Protein AF-A0AAU5N8I3-F1 (afdb_monomer)

Secondary structure (DSSP, 8-state):
----------SSSSHHHHHHHHHHHHHHHHHT--TTTS-HHHHHHHHHHHHHHHTTS-HHHHHHHHHHHHHHHHH---HHHHHHHHHHHHHTT-S----

Solvent-accessible surface area (backbone atoms only — not comparable to full-atom values): 5932 Å² total; per-residue (Å²): 139,82,87,79,80,68,71,87,62,70,90,49,95,41,71,66,53,48,52,48,53,54,49,50,53,53,50,52,51,52,73,70,48,50,72,92,77,39,55,64,71,60,45,49,53,51,55,52,52,49,26,61,55,61,58,67,48,51,74,65,59,44,50,53,51,50,54,49,38,51,54,49,28,73,68,46,82,53,67,68,63,22,53,48,40,67,43,42,44,62,80,38,54,67,55,76,81,85,125

Nearest PDB structures (foldseek):
  5fd4-assembly2_B  TM=4.065E-01  e=8.702E+00  Streptococcus suis 05ZYH33

pLDDT: mean 89.39, std 13.8, range [38.22, 97.94]

Radius of gyration: 16.21 Å; Cα contacts (8 Å, |Δi|>4): 49; chains: 1; bounding box: 48×26×52 Å

Mean predicted aligned error: 6.26 Å

Sequence (99 aa):
MTCWETALTPVYSSLTHALAEVLVDVLWFIEGSEDEQMDPDDAVKVLEGVAHLVRKLSSDQRSELIDLLGTMAEAESDPARREFLEGLPEGFGLLDDAV

Foldseek 3Di:
DDDPPPPVPPPDPDPLLVVLVVVLVVLVCLVPDDCVRDPPVVSVVVLLVVLVVLVPDDLVRLVVSLVSLVVVLVVDDDPVSSVCSNCVCVSSVSDDPDD

Structure (mmCIF, N/CA/C/O backbone):
data_AF-A0AAU5N8I3-F1
#
_entry.id   AF-A0AAU5N8I3-F1
#
loop_
_atom_site.group_PDB
_atom_site.id
_atom_site.type_symbol
_atom_site.label_atom_id
_atom_site.label_alt_id
_atom_site.label_comp_id
_atom_site.label_asym_id
_atom_site.label_entity_id
_atom_site.label_seq_id
_atom_site.pdbx_PDB_ins_code
_atom_site.Cartn_x
_atom_site.Cartn_y
_atom_site.Cartn_z
_atom_site.occupancy
_atom_site.B_iso_or_equiv
_atom_site.auth_seq_id
_atom_site.auth_comp_id
_atom_site.auth_asym_id
_atom_site.auth_atom_id
_atom_site.pdbx_PDB_model_num
ATOM 1 N N . MET A 1 1 ? -30.950 -1.197 -29.122 1.00 59.31 1 MET A N 1
ATOM 2 C CA . MET A 1 1 ? -31.071 -2.478 -28.391 1.00 59.31 1 MET A CA 1
ATOM 3 C C . MET A 1 1 ? -30.151 -3.449 -29.103 1.00 59.31 1 MET A C 1
ATOM 5 O O . MET A 1 1 ? -30.421 -3.728 -30.257 1.00 59.31 1 MET A O 1
ATOM 9 N N . THR A 1 2 ? -28.994 -3.818 -28.561 1.00 54.31 2 THR A N 1
ATOM 10 C CA . THR A 1 2 ? -28.840 -4.533 -27.283 1.00 54.31 2 THR A CA 1
ATOM 11 C C . THR A 1 2 ? -27.468 -4.328 -26.618 1.00 54.31 2 THR A C 1
ATOM 13 O O . THR A 1 2 ? -26.454 -4.287 -27.304 1.00 54.31 2 THR A O 1
ATOM 16 N N . CYS A 1 3 ? -27.492 -4.309 -25.279 1.00 50.31 3 CYS A N 1
ATOM 17 C CA . CYS A 1 3 ? -26.447 -4.782 -24.358 1.00 50.31 3 CYS A CA 1
ATOM 18 C C . CYS A 1 3 ? -25.097 -4.047 -24.333 1.00 50.31 3 CYS A C 1
ATOM 20 O O . CYS A 1 3 ? -24.090 -4.582 -24.778 1.00 50.31 3 CYS A O 1
ATOM 22 N N . TRP A 1 4 ? -25.054 -2.872 -23.700 1.00 56.78 4 TRP A N 1
ATOM 23 C CA . TRP A 1 4 ? -23.808 -2.364 -23.098 1.00 56.78 4 TRP A CA 1
ATOM 24 C C . TRP A 1 4 ? -23.992 -1.864 -21.659 1.00 56.78 4 TRP A C 1
ATOM 26 O O . TRP A 1 4 ? -23.088 -1.253 -21.099 1.00 56.78 4 TRP A O 1
ATOM 36 N N . GLU A 1 5 ? -25.115 -2.193 -21.011 1.00 53.41 5 GLU A N 1
ATOM 37 C CA . GLU A 1 5 ? -25.158 -2.239 -19.548 1.00 53.41 5 GLU A CA 1
ATOM 38 C C . GLU A 1 5 ? -24.323 -3.444 -19.098 1.00 53.41 5 GLU A C 1
ATOM 40 O O . GLU A 1 5 ? -24.841 -4.467 -18.653 1.00 53.41 5 GLU A O 1
ATOM 45 N N . THR A 1 6 ? -23.002 -3.341 -19.261 1.00 57.06 6 THR A N 1
ATOM 46 C CA . THR A 1 6 ? -22.072 -3.996 -18.354 1.00 57.06 6 THR A CA 1
ATOM 47 C C . THR A 1 6 ? -22.510 -3.492 -16.996 1.00 57.06 6 THR A C 1
ATOM 49 O O . THR A 1 6 ? -22.362 -2.304 -16.703 1.00 57.06 6 THR A O 1
ATOM 52 N N . ALA A 1 7 ? -23.208 -4.342 -16.247 1.00 53.25 7 ALA A N 1
ATOM 53 C CA . ALA A 1 7 ? -23.637 -4.014 -14.907 1.00 53.25 7 ALA A CA 1
ATOM 54 C C . ALA A 1 7 ? -22.435 -3.375 -14.209 1.00 53.25 7 ALA A C 1
ATOM 56 O O . ALA A 1 7 ? -21.349 -3.954 -14.203 1.00 53.25 7 ALA A O 1
ATOM 57 N N . LEU A 1 8 ? -22.615 -2.156 -13.700 1.00 59.25 8 LEU A N 1
ATOM 58 C CA . LEU A 1 8 ? -21.660 -1.497 -12.818 1.00 59.25 8 LEU A CA 1
ATOM 59 C C . LEU A 1 8 ? -21.664 -2.276 -11.498 1.00 59.25 8 LEU A C 1
ATOM 61 O O . LEU A 1 8 ? -22.107 -1.780 -10.467 1.00 59.25 8 LEU A O 1
ATOM 65 N N . THR A 1 9 ? -21.277 -3.548 -11.542 1.00 59.88 9 THR A N 1
ATOM 66 C CA . THR A 1 9 ? -20.967 -4.306 -10.348 1.00 59.88 9 THR A CA 1
ATOM 67 C C . THR A 1 9 ? -19.722 -3.648 -9.792 1.00 59.88 9 THR A C 1
ATOM 69 O O . THR A 1 9 ? -18.719 -3.578 -10.513 1.00 59.88 9 THR A O 1
ATOM 72 N N . PRO A 1 10 ? -19.781 -3.100 -8.572 1.00 64.44 10 PRO A N 1
ATOM 73 C CA . PRO A 1 10 ? -18.586 -2.565 -7.960 1.00 64.44 10 PRO A CA 1
ATOM 74 C C . PRO A 1 10 ? -17.561 -3.703 -7.911 1.00 64.44 10 PRO A C 1
ATOM 76 O O . PRO A 1 10 ? -17.827 -4.757 -7.339 1.00 64.44 10 PRO A O 1
ATOM 79 N N . VAL A 1 11 ? -16.435 -3.504 -8.603 1.00 80.56 11 VAL A N 1
ATOM 80 C CA . VAL A 1 11 ? -15.309 -4.456 -8.637 1.00 80.56 11 VAL A CA 1
ATOM 81 C C . VAL A 1 11 ? -14.785 -4.677 -7.216 1.00 80.56 11 VAL A C 1
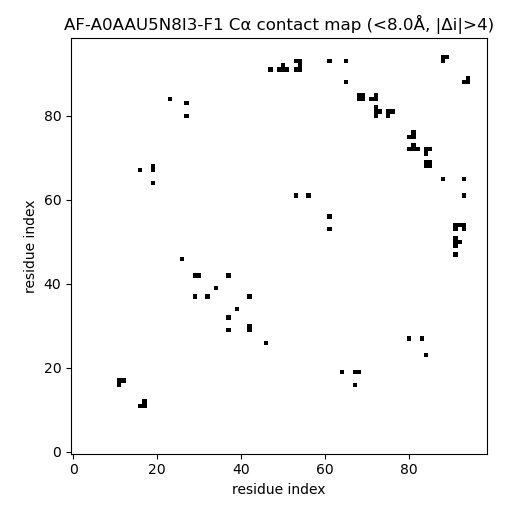ATOM 83 O O . VAL A 1 11 ? -14.386 -5.778 -6.855 1.00 80.56 11 VAL A O 1
ATOM 86 N N . TYR A 1 12 ? -14.887 -3.632 -6.395 1.00 84.31 12 TYR A N 1
ATOM 87 C CA . TYR A 1 12 ? -14.471 -3.608 -5.005 1.00 84.31 12 TYR A CA 1
ATOM 88 C C . TYR A 1 12 ? -15.640 -3.813 -4.049 1.00 84.31 12 TYR A C 1
ATOM 90 O O . TYR A 1 12 ? -16.714 -3.229 -4.208 1.00 84.31 12 TYR A O 1
ATOM 98 N N . SER A 1 13 ? -15.392 -4.579 -2.989 1.00 85.75 13 SER A N 1
ATOM 99 C CA . SER A 1 13 ? -16.339 -4.795 -1.892 1.00 85.75 13 SER A CA 1
ATOM 100 C C . SER A 1 13 ? -16.586 -3.538 -1.045 1.00 85.75 13 SER A C 1
ATOM 102 O O . SER A 1 13 ? -17.646 -3.417 -0.430 1.00 85.75 13 SER A O 1
ATOM 104 N N . SER A 1 14 ? -15.638 -2.594 -1.009 1.00 91.81 14 SER A N 1
ATOM 105 C CA . SER A 1 14 ? -15.737 -1.343 -0.249 1.00 91.81 14 SER A CA 1
ATOM 106 C C . SER A 1 14 ? -14.831 -0.244 -0.822 1.00 91.81 14 SER A C 1
ATOM 108 O O . SER A 1 14 ? -13.915 -0.515 -1.600 1.00 91.81 14 SER A O 1
ATOM 110 N N . LEU A 1 15 ? -15.059 1.009 -0.403 1.00 93.88 15 LEU A N 1
ATOM 111 C CA . LEU A 1 15 ? -14.130 2.112 -0.682 1.00 93.88 15 LEU A CA 1
ATOM 112 C C . LEU A 1 15 ? -12.748 1.843 -0.067 1.00 93.88 15 LEU A C 1
ATOM 114 O O . LEU A 1 15 ? -11.748 2.167 -0.695 1.00 93.88 15 LEU A O 1
ATOM 118 N N . THR A 1 16 ? -12.685 1.234 1.123 1.00 94.31 16 THR A N 1
ATOM 119 C CA . THR A 1 16 ? -11.413 0.870 1.763 1.00 94.31 16 THR A CA 1
ATOM 120 C C . THR A 1 16 ? -10.603 -0.068 0.878 1.00 94.31 16 THR A C 1
ATOM 122 O O . THR A 1 16 ? -9.428 0.189 0.655 1.00 94.31 16 THR A O 1
ATOM 125 N N . HIS A 1 17 ? -11.238 -1.099 0.311 1.00 94.12 17 HIS A N 1
ATOM 126 C CA . HIS A 1 17 ? -10.572 -2.031 -0.598 1.00 94.12 17 HIS A CA 1
ATOM 127 C C . HIS A 1 17 ? -10.058 -1.307 -1.850 1.00 94.12 17 HIS A C 1
ATOM 129 O O . HIS A 1 17 ? -8.887 -1.433 -2.188 1.00 94.12 17 HIS A O 1
ATOM 135 N N . ALA A 1 18 ? -10.883 -0.462 -2.477 1.00 94.88 18 ALA A N 1
ATOM 136 C CA . ALA A 1 18 ? -10.447 0.328 -3.630 1.00 94.88 18 ALA A CA 1
ATOM 137 C C . ALA A 1 18 ? -9.248 1.239 -3.306 1.00 94.88 18 ALA A C 1
ATOM 139 O O . ALA A 1 18 ? -8.321 1.351 -4.102 1.00 94.88 18 ALA A O 1
ATOM 140 N N . LEU A 1 19 ? -9.246 1.892 -2.140 1.00 95.38 19 LEU A N 1
ATOM 141 C CA . LEU A 1 19 ? -8.138 2.754 -1.722 1.00 95.38 19 LEU A CA 1
ATOM 142 C C . LEU A 1 19 ? -6.885 1.959 -1.333 1.00 95.38 19 LEU A C 1
ATOM 144 O O . LEU A 1 19 ? -5.783 2.451 -1.561 1.00 95.38 19 LEU A O 1
ATOM 148 N N . ALA A 1 20 ? -7.039 0.756 -0.776 1.00 95.38 20 ALA A N 1
ATOM 149 C CA . ALA A 1 20 ? -5.927 -0.144 -0.490 1.00 95.38 20 ALA A CA 1
ATOM 150 C C . ALA A 1 20 ? -5.254 -0.612 -1.788 1.00 95.38 20 ALA A C 1
ATOM 152 O O . ALA A 1 20 ? -4.033 -0.538 -1.884 1.00 95.38 20 ALA A O 1
ATOM 153 N N . GLU A 1 21 ? -6.032 -0.991 -2.809 1.00 95.31 21 GLU A N 1
ATOM 154 C CA . GLU A 1 21 ? -5.483 -1.358 -4.122 1.00 95.31 21 GLU A CA 1
ATOM 155 C C . GLU A 1 21 ? -4.754 -0.184 -4.780 1.00 95.31 21 GLU A C 1
ATOM 157 O O . GLU A 1 21 ? -3.602 -0.328 -5.182 1.00 95.31 21 GLU A O 1
ATOM 162 N N . VAL A 1 22 ? -5.355 1.012 -4.774 1.00 96.31 22 VAL A N 1
ATOM 163 C CA . VAL A 1 22 ? -4.696 2.228 -5.281 1.00 96.31 22 VAL A CA 1
ATOM 164 C C . VAL A 1 22 ? -3.394 2.526 -4.532 1.00 96.31 22 VAL A C 1
ATOM 166 O O . VAL A 1 22 ? -2.409 2.922 -5.153 1.00 96.31 22 VAL A O 1
ATOM 169 N N . LEU A 1 23 ? -3.370 2.361 -3.206 1.00 95.69 23 LEU A N 1
ATOM 170 C CA . LEU A 1 23 ? -2.158 2.573 -2.418 1.00 95.69 23 LEU A CA 1
ATOM 171 C C . LEU A 1 23 ? -1.073 1.561 -2.798 1.00 95.69 23 LEU A C 1
ATOM 173 O O . LEU A 1 23 ? 0.057 1.966 -3.055 1.00 95.69 23 LEU A O 1
ATOM 177 N N . VAL A 1 24 ? -1.413 0.272 -2.865 1.00 96.44 24 VAL A N 1
ATOM 178 C CA . VAL A 1 24 ? -0.482 -0.794 -3.260 1.00 96.44 24 VAL A CA 1
ATOM 179 C C . VAL A 1 24 ? 0.087 -0.536 -4.649 1.00 96.44 24 VAL A C 1
ATOM 181 O O . VAL A 1 24 ? 1.294 -0.653 -4.819 1.00 96.44 24 VAL A O 1
ATOM 184 N N . ASP A 1 25 ? -0.739 -0.146 -5.620 1.00 96.75 25 ASP A N 1
ATOM 185 C CA . ASP A 1 25 ? -0.284 0.139 -6.986 1.00 96.75 25 ASP A CA 1
ATOM 186 C C . ASP A 1 25 ? 0.757 1.254 -7.029 1.00 96.75 25 ASP A C 1
ATOM 188 O O . ASP A 1 25 ? 1.771 1.144 -7.720 1.00 96.75 25 ASP A O 1
ATOM 192 N N . VAL A 1 26 ? 0.525 2.322 -6.266 1.00 96.38 26 VAL A N 1
ATOM 193 C CA . VAL A 1 26 ? 1.469 3.437 -6.175 1.00 96.38 26 VAL A CA 1
ATOM 194 C C . VAL A 1 26 ? 2.761 3.004 -5.488 1.00 96.38 26 VAL A C 1
ATOM 196 O O . VAL A 1 26 ? 3.839 3.345 -5.967 1.00 96.38 26 VAL A O 1
ATOM 199 N N . LEU A 1 27 ? 2.679 2.251 -4.388 1.00 96.25 27 LEU A N 1
ATOM 200 C CA . LEU A 1 27 ? 3.868 1.792 -3.667 1.00 96.25 27 LEU A CA 1
ATOM 201 C C . LEU A 1 27 ? 4.687 0.796 -4.494 1.00 96.25 27 LEU A C 1
ATOM 203 O O . LEU A 1 27 ? 5.905 0.915 -4.541 1.00 96.25 27 LEU A O 1
ATOM 207 N N . TRP A 1 28 ? 4.025 -0.127 -5.192 1.00 95.88 28 TRP A N 1
ATOM 208 C CA . TRP A 1 28 ? 4.661 -1.072 -6.108 1.00 95.88 28 TRP A CA 1
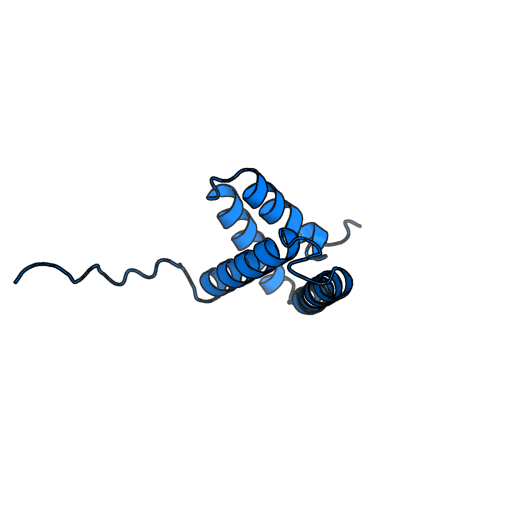ATOM 209 C C . TRP A 1 28 ? 5.376 -0.354 -7.255 1.00 95.88 28 TRP A C 1
ATOM 211 O O . TRP A 1 28 ? 6.497 -0.708 -7.610 1.00 95.88 28 TRP A O 1
ATOM 221 N N . PHE A 1 29 ? 4.752 0.689 -7.812 1.00 95.62 29 PHE A N 1
ATOM 222 C CA . PHE A 1 29 ? 5.383 1.524 -8.830 1.00 95.62 29 PHE A CA 1
ATOM 223 C C . PHE A 1 29 ? 6.647 2.218 -8.304 1.00 95.62 29 PHE A C 1
ATOM 225 O O . PHE A 1 29 ? 7.663 2.235 -8.996 1.00 95.62 29 PHE A O 1
ATOM 232 N N . ILE A 1 30 ? 6.594 2.777 -7.091 1.00 95.38 30 ILE A N 1
ATOM 233 C CA . ILE A 1 30 ? 7.745 3.446 -6.465 1.00 95.38 30 ILE A CA 1
ATOM 234 C C . ILE A 1 30 ? 8.871 2.442 -6.192 1.00 95.38 30 ILE A C 1
ATOM 236 O O . ILE A 1 30 ? 10.007 2.710 -6.560 1.00 95.38 30 ILE A O 1
ATOM 240 N N . GLU A 1 31 ? 8.559 1.284 -5.608 1.00 90.62 31 GLU A N 1
ATOM 241 C CA . GLU A 1 31 ? 9.537 0.225 -5.309 1.00 90.62 31 GLU A CA 1
ATOM 242 C C . GLU A 1 31 ? 10.205 -0.320 -6.582 1.00 90.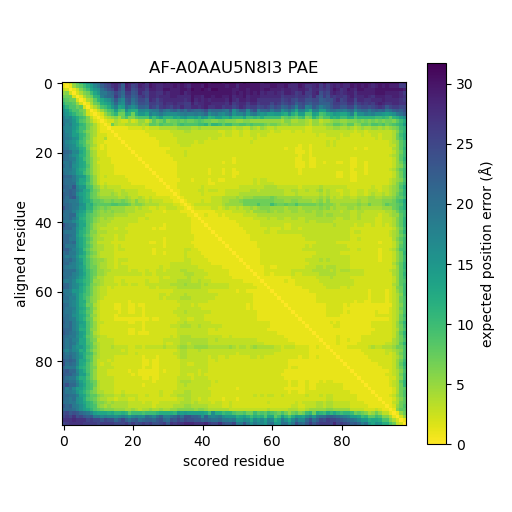62 31 GLU A C 1
ATOM 244 O O . GLU A 1 31 ? 11.395 -0.619 -6.596 1.00 90.62 31 GLU A O 1
ATOM 249 N N . GLY A 1 32 ? 9.444 -0.428 -7.674 1.00 91.50 32 GLY A N 1
ATOM 250 C CA . GLY A 1 32 ? 9.943 -0.880 -8.972 1.00 91.50 32 GLY A CA 1
ATOM 251 C C . GLY A 1 32 ? 10.598 0.208 -9.829 1.00 91.50 32 GLY A C 1
ATOM 252 O O . GLY A 1 32 ? 10.994 -0.089 -10.959 1.00 91.50 32 GLY A O 1
ATOM 253 N N . SER A 1 33 ? 10.676 1.454 -9.352 1.00 94.94 33 SER A N 1
ATOM 254 C CA . SER A 1 33 ? 11.276 2.557 -10.106 1.00 94.94 33 SER A CA 1
ATOM 255 C C . SER A 1 33 ? 12.801 2.462 -10.097 1.00 94.94 33 SER A C 1
ATOM 257 O O . SER A 1 33 ? 13.426 2.300 -9.055 1.00 94.94 33 SER A O 1
ATOM 259 N N . GLU A 1 34 ? 13.407 2.603 -11.274 1.00 93.12 34 GLU A N 1
ATOM 260 C CA . GLU A 1 34 ? 14.863 2.721 -11.421 1.00 93.12 34 GLU A CA 1
ATOM 261 C C . GLU A 1 34 ? 15.332 4.148 -11.078 1.00 93.12 34 GLU A C 1
ATOM 263 O O . GLU A 1 34 ? 14.560 5.104 -11.203 1.00 93.12 34 GLU A O 1
ATOM 268 N N . ASP A 1 35 ? 16.612 4.309 -10.724 1.00 90.81 35 ASP A N 1
ATOM 269 C CA . ASP A 1 35 ? 17.223 5.597 -10.352 1.00 90.81 35 ASP A CA 1
ATOM 270 C C . ASP A 1 35 ? 17.047 6.692 -11.429 1.00 90.81 35 ASP A C 1
ATOM 272 O O . ASP A 1 35 ? 17.018 7.884 -11.117 1.00 90.81 35 ASP A O 1
ATOM 276 N N . GLU A 1 36 ? 16.924 6.330 -12.716 1.00 93.50 36 GLU A N 1
ATOM 277 C CA . GLU A 1 36 ? 16.639 7.299 -13.785 1.00 93.50 36 GLU A CA 1
ATOM 278 C C . GLU A 1 36 ? 15.176 7.774 -13.822 1.00 93.50 36 GLU A C 1
ATOM 280 O O . GLU A 1 36 ? 14.881 8.823 -14.403 1.00 93.50 36 GLU A O 1
ATOM 285 N N . GLN A 1 37 ? 14.255 6.999 -13.249 1.00 94.44 37 GLN A N 1
ATOM 286 C CA . GLN A 1 37 ? 12.816 7.273 -13.226 1.00 94.44 37 GLN A CA 1
ATOM 287 C C . GLN A 1 37 ? 12.421 8.053 -11.968 1.00 94.44 37 GLN A C 1
ATOM 289 O O . GLN A 1 37 ? 11.583 8.956 -12.044 1.00 94.44 37 GLN A O 1
ATOM 294 N N . MET A 1 38 ? 13.041 7.730 -10.830 1.00 95.12 38 MET A N 1
ATOM 295 C CA . MET A 1 38 ? 12.797 8.372 -9.544 1.00 95.12 38 MET A CA 1
ATOM 296 C C . MET A 1 38 ? 14.099 8.496 -8.754 1.00 95.12 38 MET A C 1
ATOM 298 O O . MET A 1 38 ? 14.853 7.537 -8.639 1.00 95.12 38 MET A O 1
ATOM 302 N N . ASP A 1 39 ? 14.344 9.676 -8.178 1.00 96.94 39 ASP A N 1
ATOM 303 C CA . ASP A 1 39 ? 15.466 9.858 -7.258 1.00 96.94 39 ASP A CA 1
ATOM 304 C C . ASP A 1 39 ? 15.285 8.938 -6.029 1.00 96.94 39 ASP A C 1
ATOM 306 O O . ASP A 1 39 ? 14.222 8.988 -5.394 1.00 96.94 39 ASP A O 1
ATOM 310 N N . PRO A 1 40 ? 16.284 8.107 -5.675 1.00 94.69 40 PRO A N 1
ATOM 311 C CA . PRO A 1 40 ? 16.152 7.153 -4.575 1.00 94.69 40 PRO A CA 1
ATOM 312 C C . PRO A 1 40 ? 15.835 7.800 -3.2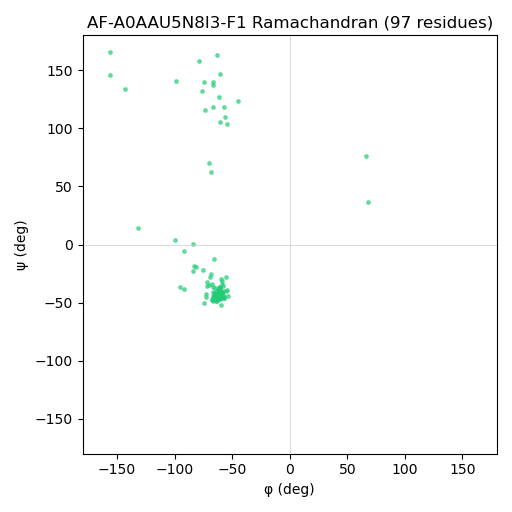22 1.00 94.69 40 PRO A C 1
ATOM 314 O O . PRO A 1 40 ? 15.078 7.231 -2.433 1.00 94.69 40 PRO A O 1
ATOM 317 N N . ASP A 1 41 ? 16.348 9.006 -2.946 1.00 96.31 41 ASP A N 1
ATOM 318 C CA . ASP A 1 41 ? 16.049 9.702 -1.691 1.00 96.31 41 ASP A CA 1
ATOM 319 C C . ASP A 1 41 ? 14.589 10.166 -1.663 1.00 96.31 41 ASP A C 1
ATOM 321 O O . ASP A 1 41 ? 13.951 10.176 -0.608 1.00 96.31 41 ASP A O 1
ATOM 325 N N . ASP A 1 42 ? 14.036 10.566 -2.807 1.00 96.50 42 ASP A N 1
ATOM 326 C CA . ASP A 1 42 ? 12.624 10.926 -2.913 1.00 96.50 42 ASP A CA 1
ATOM 327 C C . ASP A 1 42 ? 11.706 9.698 -2.816 1.00 96.50 42 ASP A C 1
ATOM 329 O O . ASP A 1 42 ? 10.650 9.793 -2.181 1.00 96.50 42 ASP A O 1
ATOM 333 N N . ALA A 1 43 ? 12.112 8.543 -3.356 1.00 95.81 43 ALA A N 1
ATOM 334 C CA . ALA A 1 43 ? 11.388 7.279 -3.193 1.00 95.81 43 ALA A CA 1
ATOM 335 C C . ALA A 1 43 ? 11.282 6.903 -1.712 1.00 95.81 43 ALA A C 1
ATOM 337 O O . ALA A 1 43 ? 10.177 6.752 -1.182 1.00 95.81 43 ALA A O 1
ATOM 338 N N . VAL A 1 44 ? 12.419 6.885 -1.010 1.00 94.94 44 VAL A N 1
ATOM 339 C CA . VAL A 1 44 ? 12.475 6.609 0.432 1.00 94.94 44 VAL A CA 1
ATOM 340 C C . VAL A 1 44 ? 11.602 7.586 1.221 1.00 94.94 44 VAL A C 1
ATOM 342 O O . VAL A 1 44 ? 10.804 7.148 2.047 1.00 94.94 44 VAL A O 1
ATOM 345 N N . LYS A 1 45 ? 11.660 8.896 0.941 1.00 96.38 45 LYS A N 1
ATOM 346 C CA . LYS A 1 45 ? 10.819 9.894 1.636 1.00 96.38 45 LYS A CA 1
ATOM 347 C C . LYS A 1 45 ? 9.323 9.612 1.491 1.00 96.38 45 LYS A C 1
ATOM 349 O O . LYS A 1 45 ? 8.572 9.817 2.448 1.00 96.38 45 LYS A O 1
ATOM 354 N N . VAL A 1 46 ? 8.867 9.185 0.311 1.00 95.50 46 VAL A N 1
ATOM 355 C CA . VAL A 1 46 ? 7.452 8.843 0.099 1.00 95.50 46 VAL A CA 1
ATOM 356 C C . VAL A 1 46 ? 7.082 7.595 0.897 1.00 95.50 46 VAL A C 1
ATOM 358 O O . VAL A 1 46 ? 6.082 7.621 1.619 1.00 95.50 46 VAL A O 1
ATOM 361 N N . LEU A 1 47 ? 7.899 6.541 0.824 1.00 95.12 47 LEU A N 1
ATOM 362 C CA . LEU A 1 47 ? 7.674 5.290 1.553 1.00 95.12 47 LEU A CA 1
ATOM 363 C C . LEU A 1 47 ? 7.647 5.522 3.075 1.00 95.12 47 LEU A C 1
ATOM 365 O O . LEU A 1 47 ? 6.705 5.099 3.747 1.00 95.12 47 LEU A O 1
ATOM 369 N N . GLU A 1 48 ? 8.596 6.289 3.617 1.00 95.50 48 GLU A N 1
ATOM 370 C CA . GLU A 1 48 ? 8.629 6.685 5.032 1.00 95.50 48 GLU A CA 1
ATOM 371 C C . GLU A 1 48 ? 7.407 7.522 5.432 1.00 95.50 48 GLU A C 1
ATOM 373 O O . GLU A 1 48 ? 6.841 7.343 6.516 1.00 95.50 48 GLU A O 1
ATOM 378 N N . GLY A 1 49 ? 6.968 8.432 4.557 1.00 96.12 49 GLY A N 1
ATOM 379 C CA . GLY A 1 49 ? 5.767 9.234 4.767 1.00 96.12 49 GLY A CA 1
ATOM 380 C C . GLY A 1 49 ? 4.509 8.372 4.880 1.00 96.12 49 GLY A C 1
ATOM 381 O O . GLY A 1 49 ? 3.687 8.587 5.776 1.00 96.12 49 GLY A O 1
ATOM 382 N N . VAL A 1 50 ? 4.380 7.361 4.018 1.00 95.75 50 VAL A N 1
ATOM 383 C CA . VAL A 1 50 ? 3.282 6.391 4.072 1.00 95.75 50 VAL A CA 1
ATOM 384 C C . VAL A 1 50 ? 3.382 5.540 5.337 1.00 95.75 50 VAL A C 1
ATOM 386 O O . VAL A 1 50 ? 2.402 5.479 6.080 1.00 95.75 50 VAL A O 1
ATOM 389 N N . ALA A 1 51 ? 4.556 4.983 5.654 1.00 94.19 51 ALA A N 1
ATOM 390 C CA . ALA A 1 51 ? 4.799 4.218 6.883 1.00 94.19 51 ALA A CA 1
ATOM 391 C C . ALA A 1 51 ? 4.399 5.015 8.134 1.00 94.19 51 ALA A C 1
ATOM 393 O O . ALA A 1 51 ? 3.696 4.528 9.021 1.00 94.19 51 ALA A O 1
ATOM 394 N N . HIS A 1 52 ? 4.762 6.296 8.183 1.00 95.12 52 HIS A N 1
ATOM 395 C CA . HIS A 1 52 ? 4.389 7.179 9.279 1.00 95.12 52 HIS A CA 1
ATOM 396 C C . HIS A 1 52 ? 2.871 7.364 9.425 1.00 95.12 52 HIS A C 1
ATOM 398 O O . HIS A 1 52 ? 2.372 7.459 10.549 1.00 95.12 52 HIS A O 1
ATOM 404 N N . LEU A 1 53 ? 2.133 7.455 8.316 1.00 94.50 53 LEU A N 1
ATOM 405 C CA . LEU A 1 53 ? 0.679 7.615 8.341 1.00 94.50 53 LEU A CA 1
ATOM 406 C C . LEU A 1 53 ? -0.025 6.325 8.751 1.00 94.50 53 LEU A C 1
ATOM 408 O O . LEU A 1 53 ? -0.908 6.369 9.607 1.00 94.50 53 LEU A O 1
ATOM 412 N N . VAL A 1 54 ? 0.379 5.186 8.192 1.00 92.44 54 VAL A N 1
ATOM 413 C CA . VAL A 1 54 ? -0.283 3.909 8.479 1.00 92.44 54 VAL A CA 1
ATOM 414 C C . VAL A 1 54 ? -0.036 3.442 9.921 1.00 92.44 54 VAL A C 1
ATOM 416 O O . VAL A 1 54 ? -0.925 2.866 10.541 1.00 92.44 54 VAL A O 1
ATOM 419 N N . ARG A 1 55 ? 1.092 3.824 10.539 1.00 89.88 55 ARG A N 1
ATOM 420 C CA . ARG A 1 55 ? 1.340 3.616 11.981 1.00 89.88 55 ARG A CA 1
ATOM 421 C C . ARG A 1 55 ? 0.418 4.413 12.912 1.00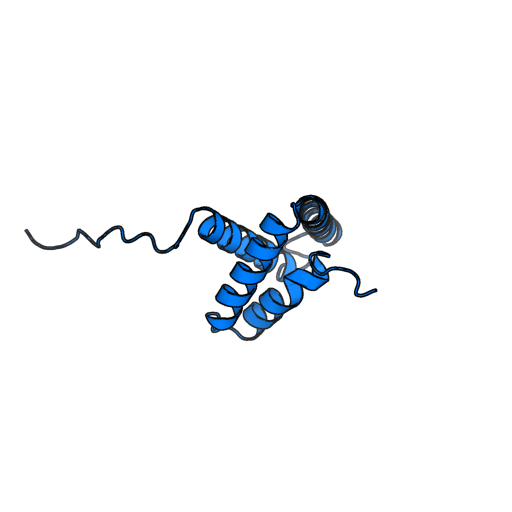 89.88 55 ARG A C 1
ATOM 423 O O . ARG A 1 55 ? 0.407 4.160 14.114 1.00 89.88 55 ARG A O 1
ATOM 430 N N . LYS A 1 56 ? -0.338 5.391 12.400 1.00 93.56 56 LYS A N 1
ATOM 431 C CA . LYS A 1 56 ? -1.329 6.158 13.181 1.00 93.56 56 LYS A CA 1
ATOM 432 C C . LYS A 1 56 ? -2.730 5.558 13.139 1.00 93.56 56 LYS A C 1
ATOM 434 O O . LYS A 1 56 ? -3.621 6.092 13.801 1.00 93.56 56 LYS A O 1
ATOM 439 N N . LEU A 1 57 ? -2.942 4.508 12.347 1.00 94.12 57 LEU A N 1
ATOM 440 C CA . LEU A 1 57 ? -4.211 3.793 12.313 1.00 94.12 57 LEU A CA 1
ATOM 441 C C . LEU A 1 57 ? -4.525 3.218 13.699 1.00 94.12 57 LEU A C 1
ATOM 443 O O . LEU A 1 57 ? -3.627 2.830 14.449 1.00 94.12 57 LEU A O 1
ATOM 447 N N . SER A 1 58 ? -5.811 3.161 14.049 1.00 95.25 58 SER A N 1
ATOM 448 C CA . SER A 1 58 ? -6.236 2.394 15.220 1.00 95.25 58 SER A CA 1
ATOM 449 C C . SER A 1 58 ? -5.938 0.905 15.016 1.00 95.25 58 SER A C 1
ATOM 451 O O . SER A 1 58 ? -5.756 0.447 13.888 1.00 95.25 58 SER A O 1
ATOM 453 N N . SER A 1 59 ? -5.938 0.124 16.100 1.00 93.56 59 SER A N 1
ATOM 454 C CA . SER A 1 59 ? -5.742 -1.330 16.005 1.00 93.56 59 SER A CA 1
ATOM 455 C C . SER A 1 59 ? -6.743 -1.990 15.050 1.00 93.56 59 SER A C 1
ATOM 457 O O . SER A 1 59 ? -6.357 -2.864 14.277 1.00 93.56 59 SER A O 1
ATOM 459 N N . ASP A 1 60 ? -8.001 -1.541 15.061 1.00 95.12 60 ASP A N 1
ATOM 460 C CA . ASP A 1 60 ? -9.054 -2.070 14.188 1.00 95.12 60 ASP A CA 1
ATOM 461 C C . ASP A 1 60 ? -8.789 -1.724 12.717 1.00 95.12 60 ASP A C 1
ATOM 463 O O . ASP A 1 60 ? -8.823 -2.602 11.864 1.00 95.12 60 ASP A O 1
ATOM 467 N N . GLN A 1 61 ? -8.447 -0.464 12.421 1.00 95.50 61 GLN A N 1
ATOM 468 C CA . GLN A 1 61 ? -8.149 -0.010 11.054 1.00 95.50 61 GLN A CA 1
ATOM 469 C C . GLN A 1 61 ? -6.896 -0.679 10.484 1.00 95.50 61 GLN A C 1
ATOM 471 O O . GLN A 1 61 ? -6.826 -0.999 9.301 1.00 95.50 61 GLN A O 1
ATOM 476 N N . ARG A 1 62 ? -5.890 -0.880 11.334 1.00 95.25 62 ARG A N 1
ATOM 477 C CA . ARG A 1 62 ? -4.660 -1.583 10.985 1.00 95.25 62 ARG A CA 1
ATOM 478 C C . ARG A 1 62 ? -4.930 -3.052 10.677 1.00 95.25 62 ARG A C 1
ATOM 480 O O . ARG A 1 62 ? -4.425 -3.548 9.679 1.00 95.25 62 ARG A O 1
ATOM 487 N N . SER A 1 63 ? -5.748 -3.716 11.496 1.00 95.38 63 SER A N 1
ATOM 488 C CA . SER A 1 63 ? -6.151 -5.108 11.256 1.00 95.38 63 SER A CA 1
ATOM 489 C C . SER A 1 63 ? -6.952 -5.231 9.957 1.00 95.38 63 SER A C 1
ATOM 491 O O . SER A 1 63 ? -6.645 -6.090 9.142 1.00 95.38 63 SER A O 1
ATOM 493 N N . GLU A 1 64 ? -7.892 -4.311 9.706 1.00 95.88 64 GLU A N 1
ATOM 494 C CA . GLU A 1 64 ? -8.647 -4.253 8.445 1.00 95.88 64 GLU A CA 1
ATOM 495 C C . GLU A 1 64 ? -7.718 -4.119 7.227 1.00 95.88 64 GLU A C 1
ATOM 497 O O . GLU A 1 64 ? -7.900 -4.820 6.233 1.00 95.88 64 GLU A O 1
ATOM 502 N N . LEU A 1 65 ? -6.702 -3.250 7.298 1.00 95.88 65 LEU A N 1
ATOM 503 C CA . LEU A 1 65 ? -5.730 -3.091 6.216 1.00 95.88 65 LEU A CA 1
ATOM 504 C C . LEU A 1 65 ? -4.896 -4.362 6.000 1.00 95.88 65 LEU A C 1
ATOM 506 O O . LEU A 1 65 ? -4.702 -4.761 4.856 1.00 95.88 65 LEU A O 1
ATOM 510 N N . ILE A 1 66 ? -4.426 -5.007 7.071 1.00 96.56 66 ILE A N 1
ATOM 511 C CA . ILE A 1 66 ? -3.650 -6.255 6.983 1.00 96.56 66 ILE A CA 1
ATOM 512 C C . ILE A 1 66 ? -4.481 -7.369 6.331 1.00 96.56 66 ILE A C 1
ATOM 514 O O . ILE A 1 66 ? -3.994 -8.035 5.420 1.00 96.56 66 ILE A O 1
ATOM 518 N N . ASP A 1 67 ? -5.741 -7.533 6.738 1.00 96.31 67 ASP A N 1
ATOM 519 C CA . ASP A 1 67 ? -6.636 -8.548 6.172 1.00 96.31 67 ASP A CA 1
ATOM 520 C C . ASP A 1 67 ? -6.906 -8.305 4.676 1.00 96.31 67 ASP A C 1
ATOM 522 O O . ASP A 1 67 ? -6.936 -9.245 3.872 1.00 96.31 67 ASP A O 1
ATOM 526 N N . LEU A 1 68 ? -7.071 -7.036 4.278 1.00 96.56 68 LEU A N 1
ATOM 527 C CA . LEU A 1 68 ? -7.219 -6.657 2.871 1.00 96.56 68 LEU A CA 1
ATOM 528 C C . LEU A 1 68 ? -5.960 -6.986 2.064 1.00 96.56 68 LEU A C 1
ATOM 530 O O . LEU A 1 68 ? -6.075 -7.602 1.006 1.00 96.56 68 LEU A O 1
ATOM 534 N N . LEU A 1 69 ? -4.773 -6.639 2.568 1.00 96.94 69 LEU A N 1
ATOM 535 C CA . LEU A 1 69 ? -3.500 -6.958 1.911 1.00 96.94 69 LEU A CA 1
ATOM 536 C C . LEU A 1 69 ? -3.305 -8.470 1.752 1.00 96.94 69 LEU A C 1
ATOM 538 O O . LEU A 1 69 ? -2.905 -8.919 0.680 1.00 96.94 69 LEU A O 1
ATOM 542 N N . GLY A 1 70 ? -3.663 -9.259 2.771 1.00 97.38 70 GLY A N 1
ATOM 543 C CA . GLY A 1 70 ? -3.641 -10.721 2.696 1.00 97.38 70 GLY A CA 1
ATOM 544 C C . GLY A 1 70 ? -4.582 -11.262 1.617 1.00 97.38 70 GLY A C 1
ATOM 545 O O . GLY A 1 70 ? -4.173 -12.062 0.780 1.00 97.38 70 GLY A O 1
ATOM 546 N N . THR A 1 71 ? -5.816 -10.753 1.563 1.00 96.19 71 THR A N 1
ATOM 547 C CA . THR A 1 71 ? -6.792 -11.124 0.520 1.00 96.19 71 THR A CA 1
ATOM 548 C C . THR A 1 71 ? -6.279 -10.782 -0.883 1.00 96.19 71 THR A C 1
ATOM 550 O O . THR A 1 71 ? -6.447 -11.563 -1.821 1.00 96.19 71 THR A O 1
ATOM 553 N N . MET A 1 72 ? -5.640 -9.620 -1.042 1.00 95.75 72 MET A N 1
ATOM 554 C CA . MET A 1 72 ? -5.045 -9.199 -2.311 1.00 95.75 72 MET A CA 1
ATOM 555 C C . MET A 1 72 ? -3.870 -10.100 -2.710 1.00 95.75 72 MET A C 1
ATOM 557 O O . MET A 1 72 ? -3.778 -10.485 -3.872 1.00 95.75 72 MET A O 1
ATOM 561 N N . ALA A 1 73 ? -3.005 -10.483 -1.765 1.00 97.50 73 ALA A N 1
ATOM 562 C CA . ALA A 1 73 ? -1.872 -11.371 -2.028 1.00 97.50 73 ALA A CA 1
ATOM 563 C C . ALA A 1 73 ? -2.327 -12.776 -2.458 1.00 97.50 73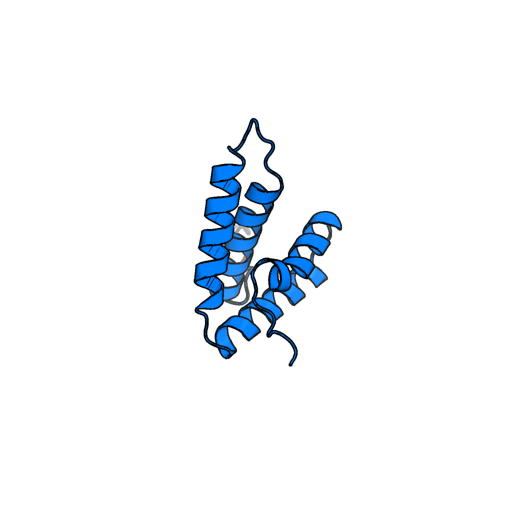 ALA A C 1
ATOM 565 O O . ALA A 1 73 ? -1.796 -13.341 -3.416 1.00 97.50 73 ALA A O 1
ATOM 566 N N . GLU A 1 74 ? -3.358 -13.320 -1.805 1.00 97.25 74 GLU A N 1
ATOM 567 C CA . GLU A 1 74 ? -3.961 -14.605 -2.177 1.00 97.25 74 GLU A CA 1
ATOM 568 C C . GLU A 1 74 ? -4.527 -14.595 -3.606 1.00 97.25 74 GLU A C 1
ATOM 570 O O . GLU A 1 74 ? -4.451 -15.601 -4.316 1.00 97.25 74 GLU A O 1
ATOM 575 N N . ALA A 1 75 ? -5.091 -13.461 -4.034 1.00 95.38 75 ALA A N 1
ATOM 576 C CA . ALA A 1 75 ? -5.645 -13.277 -5.372 1.00 95.38 75 ALA A CA 1
ATOM 577 C C . ALA A 1 75 ? -4.591 -12.911 -6.435 1.00 95.38 75 ALA A C 1
ATOM 579 O O . ALA A 1 75 ? -4.855 -13.064 -7.632 1.00 95.38 75 ALA A O 1
ATOM 580 N N . GLU A 1 76 ? -3.415 -12.429 -6.025 1.00 97.19 76 GLU A N 1
ATOM 581 C CA . GLU A 1 76 ? -2.359 -11.991 -6.931 1.00 97.19 76 GLU A CA 1
ATOM 582 C C . GLU A 1 76 ? -1.781 -13.173 -7.718 1.00 97.19 76 GLU A C 1
ATOM 584 O O . GLU A 1 76 ? -1.516 -14.250 -7.184 1.00 97.19 76 GLU A O 1
ATOM 589 N N . SER A 1 77 ? -1.553 -12.962 -9.011 1.00 96.44 77 SER A N 1
ATOM 590 C CA . SER A 1 77 ? -0.973 -13.928 -9.940 1.00 96.44 77 SER A CA 1
ATOM 591 C C . SER A 1 77 ? 0.539 -13.760 -10.116 1.00 96.44 77 SER A C 1
ATOM 593 O O . SER A 1 77 ? 1.242 -14.770 -10.211 1.00 96.44 77 SER A O 1
ATOM 595 N N . ASP A 1 78 ? 1.039 -12.522 -10.109 1.00 97.19 78 ASP A N 1
ATOM 596 C CA . ASP A 1 78 ? 2.458 -12.189 -10.214 1.00 97.19 78 ASP A CA 1
ATOM 597 C C . ASP A 1 78 ? 3.183 -12.525 -8.897 1.00 97.19 78 ASP A C 1
ATOM 599 O O . ASP A 1 78 ? 2.899 -11.914 -7.864 1.00 97.19 78 ASP A O 1
ATOM 603 N N . PRO A 1 79 ? 4.132 -13.482 -8.895 1.00 97.31 79 PRO A N 1
ATOM 604 C CA . PRO A 1 79 ? 4.858 -13.852 -7.687 1.00 97.31 79 PRO A CA 1
ATOM 605 C C . PRO A 1 79 ? 5.603 -12.690 -7.023 1.00 97.31 79 PRO A C 1
ATOM 607 O O . PRO A 1 79 ? 5.649 -12.655 -5.799 1.00 97.31 79 PRO A O 1
ATOM 610 N N . ALA A 1 80 ? 6.154 -11.751 -7.798 1.00 96.31 80 ALA A N 1
ATOM 611 C CA . ALA A 1 80 ? 6.925 -10.639 -7.246 1.00 96.31 80 ALA A CA 1
ATOM 612 C C . ALA A 1 80 ? 6.006 -9.621 -6.555 1.00 96.31 80 ALA A C 1
ATOM 614 O O . ALA A 1 80 ? 6.279 -9.183 -5.438 1.00 96.31 80 ALA A O 1
ATOM 615 N N . ARG A 1 81 ? 4.862 -9.307 -7.177 1.00 96.38 81 ARG A N 1
ATOM 616 C CA . ARG A 1 81 ? 3.845 -8.435 -6.569 1.00 96.38 81 ARG A CA 1
ATOM 617 C C . ARG A 1 81 ? 3.189 -9.093 -5.351 1.00 96.38 81 ARG A C 1
ATOM 619 O O . ARG A 1 81 ? 2.879 -8.401 -4.383 1.00 96.38 81 ARG A O 1
ATOM 626 N N . ARG A 1 82 ? 3.027 -10.423 -5.361 1.00 97.94 82 ARG A N 1
ATOM 627 C CA . ARG A 1 82 ? 2.546 -11.187 -4.198 1.00 97.94 82 ARG A CA 1
ATOM 628 C C . ARG A 1 82 ? 3.509 -11.085 -3.017 1.00 97.94 82 ARG A C 1
ATOM 630 O O . ARG A 1 82 ? 3.067 -10.766 -1.921 1.00 97.94 82 ARG A O 1
ATOM 637 N N . GLU A 1 83 ? 4.803 -11.309 -3.243 1.00 97.38 83 GLU A N 1
ATOM 638 C CA . GLU A 1 83 ? 5.832 -11.189 -2.198 1.00 97.38 83 GLU A CA 1
ATOM 639 C C . GLU A 1 83 ? 5.857 -9.775 -1.599 1.00 97.38 83 GLU A C 1
ATOM 641 O O . GLU A 1 83 ? 5.908 -9.611 -0.381 1.00 97.38 83 GLU A O 1
ATOM 646 N N . PHE A 1 84 ? 5.724 -8.747 -2.439 1.00 96.38 84 PHE A N 1
ATOM 647 C CA . PHE A 1 84 ? 5.600 -7.368 -1.973 1.00 96.38 84 PHE A CA 1
ATOM 648 C C . PHE A 1 84 ? 4.366 -7.144 -1.089 1.00 96.38 84 PHE A C 1
ATOM 650 O O . PHE A 1 84 ? 4.482 -6.551 -0.018 1.00 96.38 84 PHE A O 1
ATOM 657 N N . LEU A 1 85 ? 3.193 -7.635 -1.503 1.00 97.88 85 LEU A N 1
ATOM 658 C CA . LEU A 1 85 ? 1.957 -7.546 -0.717 1.00 97.88 85 LEU A CA 1
ATOM 659 C C . LEU A 1 85 ? 2.085 -8.235 0.650 1.00 97.88 85 LEU A C 1
ATOM 661 O O . LEU A 1 85 ? 1.643 -7.680 1.656 1.00 97.88 85 LEU A O 1
ATOM 665 N N . GLU A 1 86 ? 2.706 -9.416 0.690 1.00 97.38 86 GLU A N 1
ATOM 666 C CA . GLU A 1 86 ? 2.955 -10.179 1.920 1.00 97.38 86 GLU A CA 1
ATOM 667 C C . GLU A 1 86 ? 3.952 -9.469 2.852 1.00 97.38 86 GLU A C 1
ATOM 669 O O . GLU A 1 86 ? 3.783 -9.502 4.072 1.00 97.38 86 GLU A O 1
ATOM 674 N N . GLY A 1 87 ? 4.964 -8.797 2.294 1.00 96.00 87 GLY A N 1
ATOM 675 C CA . GLY A 1 87 ? 5.984 -8.064 3.052 1.00 96.00 87 GLY A CA 1
ATOM 676 C C . GLY A 1 87 ? 5.563 -6.663 3.508 1.00 96.00 87 GLY A C 1
ATOM 677 O O . GLY A 1 87 ? 6.145 -6.121 4.451 1.00 96.00 87 GLY A O 1
ATOM 678 N N . LEU A 1 88 ? 4.542 -6.067 2.885 1.00 94.81 88 LEU A N 1
ATOM 679 C CA . LEU A 1 88 ? 4.108 -4.693 3.159 1.00 94.81 88 LEU A CA 1
ATOM 680 C C . LEU A 1 88 ? 3.750 -4.466 4.644 1.00 94.81 88 LEU A C 1
ATOM 682 O O . LEU A 1 88 ? 4.243 -3.491 5.220 1.00 94.81 88 LEU A O 1
ATOM 686 N N . PRO A 1 89 ?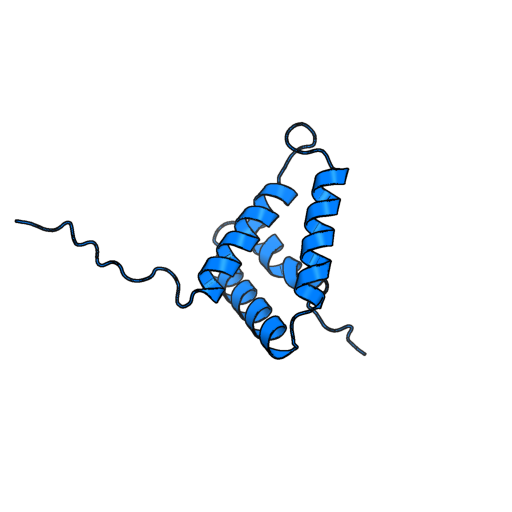 2.979 -5.339 5.329 1.00 95.44 89 PRO A N 1
ATOM 687 C CA . PRO A 1 89 ? 2.695 -5.162 6.751 1.00 95.44 89 PRO A CA 1
ATOM 688 C C . PRO A 1 89 ? 3.937 -5.034 7.636 1.00 95.44 89 PRO A C 1
ATOM 690 O O . PRO A 1 89 ? 3.953 -4.206 8.547 1.00 95.44 89 PRO A O 1
ATOM 693 N N . GLU A 1 90 ? 4.981 -5.816 7.373 1.00 94.38 90 GLU A N 1
ATOM 694 C CA . GLU A 1 90 ? 6.237 -5.741 8.120 1.00 94.38 90 GLU A CA 1
ATOM 695 C 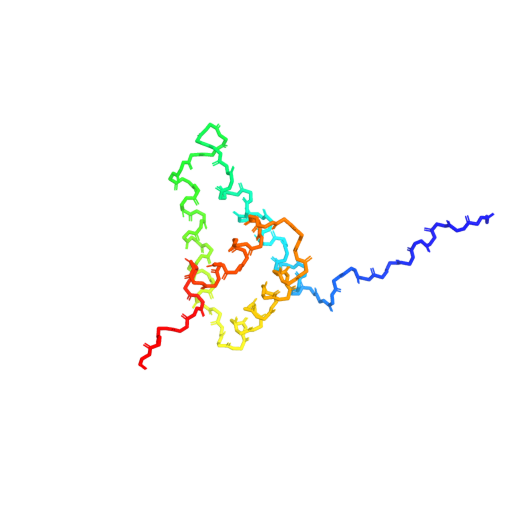C . GLU A 1 90 ? 7.035 -4.491 7.729 1.00 94.38 90 GLU A C 1
ATOM 697 O O . GLU A 1 90 ? 7.390 -3.693 8.598 1.00 94.38 90 GLU A O 1
ATOM 702 N N . GLY A 1 91 ? 7.236 -4.261 6.426 1.00 92.06 91 GLY A N 1
ATOM 703 C CA . GLY A 1 91 ? 8.034 -3.143 5.908 1.00 92.06 91 GLY A CA 1
ATOM 704 C C . GLY A 1 91 ? 7.518 -1.761 6.321 1.00 92.06 91 GLY A C 1
ATOM 705 O O . GLY A 1 91 ? 8.302 -0.832 6.510 1.00 92.06 91 GLY A O 1
ATOM 706 N N . PHE A 1 92 ? 6.206 -1.628 6.536 1.00 93.19 92 PHE A N 1
ATOM 707 C CA . PHE A 1 92 ? 5.569 -0.381 6.971 1.00 93.19 92 PHE A CA 1
ATOM 708 C C . PHE A 1 92 ? 5.268 -0.335 8.482 1.00 9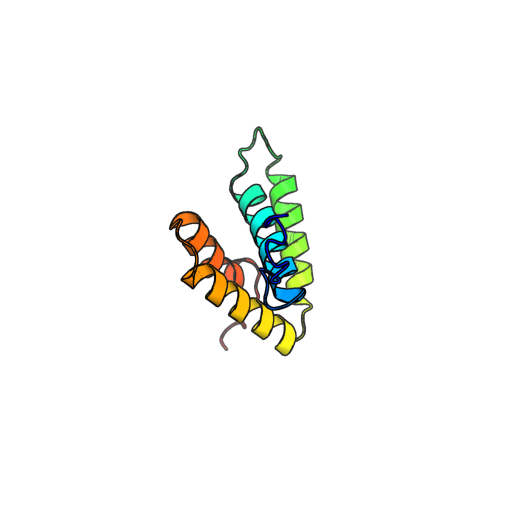3.19 92 PHE A C 1
ATOM 710 O O . PHE A 1 92 ? 4.688 0.642 8.966 1.00 93.19 92 PHE A O 1
ATOM 717 N N . GLY A 1 93 ? 5.674 -1.355 9.248 1.00 91.12 93 GLY A N 1
ATOM 718 C CA . GLY A 1 93 ? 5.511 -1.400 10.704 1.00 91.12 93 GLY A CA 1
ATOM 719 C C . GLY A 1 93 ? 4.053 -1.511 11.164 1.00 91.12 93 GLY A C 1
ATOM 720 O O . GLY A 1 93 ? 3.664 -0.874 12.147 1.00 91.12 93 GLY A O 1
ATOM 721 N N . LEU A 1 94 ? 3.233 -2.266 10.427 1.00 91.50 94 LEU A N 1
ATOM 722 C CA . LEU A 1 94 ? 1.842 -2.583 10.775 1.00 91.50 94 LEU A CA 1
ATOM 723 C C . LEU A 1 94 ? 1.729 -3.780 11.721 1.00 91.50 94 LEU A C 1
ATOM 725 O O . LEU A 1 94 ? 0.724 -3.909 12.421 1.00 91.50 94 LEU A O 1
ATOM 729 N N . LEU A 1 95 ? 2.736 -4.646 11.757 1.00 89.25 95 LEU A N 1
ATOM 730 C CA . LEU A 1 95 ? 2.791 -5.735 12.723 1.00 89.25 95 LEU A CA 1
ATOM 731 C C . LEU A 1 95 ? 3.161 -5.178 14.103 1.00 89.25 95 LEU A C 1
ATOM 733 O O . LEU A 1 95 ? 3.987 -4.273 14.218 1.00 89.25 95 LEU A O 1
ATOM 737 N N . ASP A 1 96 ? 2.517 -5.692 15.150 1.00 78.31 96 ASP A N 1
ATOM 738 C CA . ASP A 1 96 ? 2.954 -5.400 16.513 1.00 78.31 96 ASP A CA 1
ATOM 739 C C . ASP A 1 96 ? 4.330 -6.034 16.745 1.00 78.31 96 ASP A C 1
ATOM 741 O O . ASP A 1 96 ? 4.568 -7.175 16.338 1.00 78.31 96 ASP A O 1
ATOM 745 N N . ASP A 1 97 ? 5.218 -5.315 17.435 1.00 64.69 97 ASP A N 1
ATOM 746 C CA . ASP A 1 97 ? 6.444 -5.904 17.965 1.00 64.69 97 ASP A CA 1
ATOM 747 C C . ASP A 1 97 ? 6.015 -7.015 18.930 1.00 64.69 97 ASP A C 1
ATOM 749 O O . ASP A 1 97 ? 5.495 -6.735 20.013 1.00 64.69 97 ASP A O 1
ATOM 753 N N . ALA A 1 98 ? 6.149 -8.275 18.516 1.00 49.09 98 ALA A N 1
ATOM 754 C CA . ALA A 1 98 ? 5.846 -9.411 19.373 1.00 49.09 98 ALA A CA 1
ATOM 755 C C . ALA A 1 98 ? 6.683 -9.290 20.660 1.00 49.09 98 ALA A C 1
ATOM 757 O O . ALA A 1 98 ? 7.910 -9.405 20.621 1.00 49.09 98 ALA A O 1
ATOM 758 N N . VAL A 1 99 ? 6.011 -9.001 21.780 1.00 38.22 99 VAL A N 1
ATOM 759 C CA . VAL A 1 99 ? 6.594 -8.951 23.131 1.00 38.22 99 VAL A CA 1
ATOM 760 C C . VAL A 1 99 ? 6.734 -10.358 23.691 1.00 38.22 99 VAL A C 1
ATOM 762 O O . VAL A 1 99 ? 5.745 -11.123 23.605 1.00 38.22 99 VAL A O 1
#